Protein AF-A0A3C0UD08-F1 (afdb_monomer_lite)

Structure (mmCIF, N/CA/C/O backbone):
data_AF-A0A3C0UD08-F1
#
_entry.id   AF-A0A3C0UD08-F1
#
loop_
_atom_site.group_PDB
_atom_site.id
_atom_site.type_symbol
_atom_site.label_atom_id
_atom_site.label_alt_id
_atom_site.label_comp_id
_atom_site.label_asym_id
_atom_site.label_entity_id
_atom_site.label_seq_id
_atom_site.pdbx_PDB_ins_code
_atom_site.Cartn_x
_atom_site.Cartn_y
_atom_site.Cartn_z
_atom_site.occupancy
_atom_site.B_iso_or_equiv
_atom_site.auth_seq_id
_atom_site.auth_comp_id
_atom_site.auth_asym_id
_atom_site.auth_atom_id
_atom_site.pdbx_PDB_model_num
ATOM 1 N N . ILE A 1 1 ? -8.340 -8.184 0.539 1.00 91.56 1 ILE A N 1
ATOM 2 C CA . ILE A 1 1 ? -7.858 -8.045 1.942 1.00 91.56 1 ILE A CA 1
ATOM 3 C C . ILE A 1 1 ? -7.907 -6.587 2.407 1.00 91.56 1 ILE A C 1
ATOM 5 O O . ILE A 1 1 ? -8.381 -6.325 3.506 1.00 91.56 1 ILE A O 1
ATOM 9 N N . TYR A 1 2 ? -7.489 -5.632 1.571 1.00 95.25 2 TYR A N 1
ATOM 10 C CA . TYR A 1 2 ? -7.470 -4.200 1.887 1.00 95.25 2 TYR A CA 1
ATOM 11 C C . TYR A 1 2 ? -8.798 -3.668 2.461 1.00 95.25 2 TYR A C 1
ATOM 13 O O . TYR A 1 2 ? -8.809 -3.101 3.550 1.00 95.25 2 TYR A O 1
ATOM 21 N N . ARG A 1 3 ? -9.936 -3.939 1.801 1.00 95.19 3 ARG A N 1
ATOM 22 C CA . ARG A 1 3 ? -11.273 -3.529 2.287 1.00 95.19 3 ARG A CA 1
ATOM 23 C C . ARG A 1 3 ? -11.590 -4.054 3.689 1.00 95.19 3 ARG A C 1
ATOM 25 O O . ARG A 1 3 ? -12.073 -3.302 4.526 1.00 95.19 3 ARG A O 1
ATOM 32 N N . THR A 1 4 ? -11.283 -5.322 3.953 1.00 96.75 4 THR A N 1
ATOM 33 C CA . THR A 1 4 ? -11.482 -5.943 5.269 1.00 96.75 4 THR A CA 1
ATOM 34 C C . THR A 1 4 ? -10.620 -5.270 6.335 1.00 96.75 4 THR A C 1
ATOM 36 O O . THR A 1 4 ? -11.123 -4.969 7.409 1.00 96.75 4 THR A O 1
ATOM 39 N N . SER A 1 5 ? -9.355 -4.961 6.027 1.00 97.06 5 SER A N 1
ATOM 40 C CA . SER A 1 5 ? -8.470 -4.209 6.931 1.00 97.06 5 SER A CA 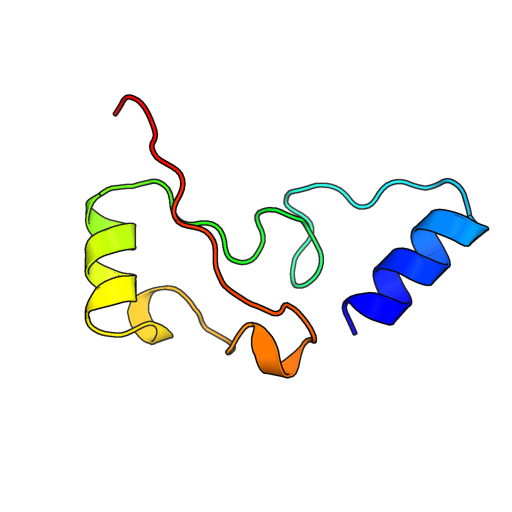1
ATOM 41 C C . SER A 1 5 ? -9.056 -2.837 7.291 1.00 97.06 5 SER A C 1
ATOM 43 O O . SER A 1 5 ? -9.102 -2.469 8.464 1.00 97.06 5 SER A O 1
ATOM 45 N N . ARG A 1 6 ? -9.594 -2.111 6.299 1.00 96.50 6 ARG A N 1
ATOM 46 C CA . ARG A 1 6 ? -10.255 -0.812 6.517 1.00 96.50 6 ARG A CA 1
ATOM 47 C C . ARG A 1 6 ? -11.519 -0.934 7.358 1.00 96.50 6 ARG A C 1
ATOM 49 O O . ARG A 1 6 ? -11.719 -0.121 8.253 1.00 96.50 6 ARG A O 1
ATOM 56 N N . LEU A 1 7 ? -12.326 -1.967 7.123 1.00 97.88 7 LEU A N 1
ATOM 57 C CA . LEU A 1 7 ? -13.512 -2.243 7.931 1.00 97.88 7 LEU A CA 1
ATOM 58 C C . LEU A 1 7 ? -13.145 -2.521 9.395 1.00 97.88 7 LEU A C 1
ATOM 60 O O . LEU A 1 7 ? -13.721 -1.914 10.289 1.00 97.88 7 LEU A O 1
ATOM 64 N N . VAL A 1 8 ? -12.162 -3.389 9.652 1.00 98.06 8 VAL A N 1
ATOM 65 C CA . VAL A 1 8 ? -11.711 -3.698 11.020 1.00 98.06 8 VAL A CA 1
ATOM 66 C C . VAL A 1 8 ? -11.148 -2.454 11.705 1.00 98.06 8 VAL A C 1
ATOM 68 O O . VAL A 1 8 ? -11.474 -2.196 12.860 1.00 98.06 8 VAL A O 1
ATOM 71 N N . SER A 1 9 ? -10.353 -1.648 10.999 1.00 98.06 9 SER A N 1
ATOM 72 C CA . SER A 1 9 ? -9.840 -0.374 11.516 1.00 98.06 9 SER A CA 1
ATOM 73 C C . SER A 1 9 ? -10.976 0.576 11.916 1.00 98.06 9 SER A C 1
ATOM 75 O O . SER A 1 9 ? -10.964 1.110 13.022 1.00 98.06 9 SER A O 1
ATOM 77 N N . ALA A 1 10 ? -1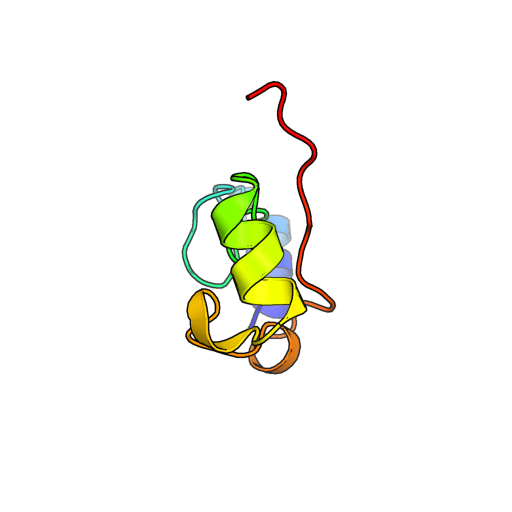2.007 0.706 11.074 1.00 98.12 10 ALA A N 1
ATOM 78 C CA . ALA A 1 10 ? -13.179 1.533 11.363 1.00 98.12 10 ALA A CA 1
ATOM 79 C C . ALA A 1 10 ? -14.001 1.018 12.558 1.00 98.12 10 ALA A C 1
ATOM 81 O O . ALA A 1 10 ? -14.463 1.815 13.367 1.00 98.12 10 ALA A O 1
ATOM 82 N N . LEU A 1 11 ? -14.165 -0.303 12.692 1.00 98.44 11 LEU A N 1
ATOM 83 C CA . LEU A 1 11 ? -14.927 -0.916 13.788 1.00 98.44 11 LEU A CA 1
ATOM 84 C C . LE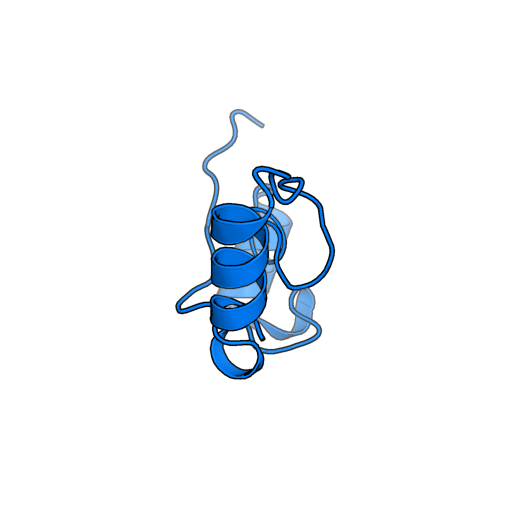U A 1 11 ? -14.191 -0.878 15.133 1.00 98.44 11 LEU A C 1
ATOM 86 O O . LEU A 1 11 ? -14.827 -0.819 16.179 1.00 98.44 11 LEU A O 1
ATOM 90 N N . THR A 1 12 ? -12.860 -0.948 15.114 1.00 98.12 12 THR A N 1
ATOM 91 C CA . THR A 1 12 ? -12.033 -1.022 16.332 1.00 98.12 12 THR A CA 1
ATOM 92 C C . THR A 1 12 ? -11.484 0.331 16.775 1.00 98.12 12 THR A C 1
ATOM 94 O O . THR A 1 12 ? -11.009 0.453 17.900 1.00 98.12 12 THR A O 1
ATOM 97 N N . GLY A 1 13 ? -11.491 1.336 15.894 1.00 97.81 13 GLY A N 1
ATOM 98 C CA . GLY A 1 13 ? -10.821 2.619 16.116 1.00 97.81 13 GLY A CA 1
ATOM 99 C C . GLY A 1 13 ? -9.291 2.550 16.034 1.00 97.81 13 GLY A C 1
ATOM 100 O O . GLY A 1 13 ? -8.621 3.565 16.213 1.00 97.81 13 GLY A O 1
ATOM 101 N N . ILE A 1 14 ? -8.713 1.379 15.749 1.00 97.94 14 ILE A N 1
ATOM 102 C CA . ILE A 1 14 ? -7.265 1.207 15.619 1.00 97.94 14 ILE A CA 1
ATOM 103 C C . ILE A 1 14 ? -6.864 1.555 14.186 1.00 97.94 14 ILE A C 1
ATOM 105 O O . ILE A 1 14 ? -7.226 0.856 13.237 1.00 97.94 14 ILE A O 1
ATOM 109 N N . ALA A 1 15 ? -6.095 2.630 14.018 1.00 97.25 15 ALA A N 1
ATOM 110 C CA . ALA A 1 15 ? -5.580 3.039 12.716 1.00 97.25 15 ALA A CA 1
ATOM 111 C C . ALA A 1 15 ? -4.572 2.017 12.158 1.00 97.25 15 ALA A C 1
ATOM 113 O O . ALA A 1 15 ? -3.732 1.482 12.884 1.00 97.25 15 ALA A O 1
ATOM 114 N N . VAL A 1 16 ? -4.624 1.771 10.847 1.00 97.56 16 VAL A N 1
ATOM 115 C CA . VAL A 1 16 ? -3.609 0.972 10.145 1.00 97.56 16 VAL A CA 1
ATOM 116 C C . VAL A 1 16 ? -2.359 1.836 9.949 1.00 97.56 16 VAL A C 1
ATOM 118 O O . VAL A 1 16 ? -2.467 2.886 9.315 1.00 97.56 16 VAL A O 1
ATOM 121 N N . PRO A 1 17 ? -1.173 1.415 10.427 1.00 97.69 17 PRO A N 1
ATOM 122 C CA . PRO A 1 17 ? 0.060 2.152 10.174 1.00 97.69 17 PRO A CA 1
ATOM 123 C C . PRO A 1 17 ? 0.326 2.302 8.665 1.00 97.69 17 PRO A C 1
ATOM 125 O O . PRO A 1 17 ? 0.160 1.322 7.932 1.00 97.69 17 PRO A O 1
ATOM 128 N N . PRO A 1 18 ? 0.795 3.467 8.177 1.00 94.25 18 PRO A N 1
ATOM 129 C CA . PRO A 1 18 ? 1.057 3.674 6.750 1.00 94.25 18 PRO A CA 1
ATOM 130 C C . PRO A 1 18 ? 2.040 2.662 6.148 1.00 94.25 18 PRO A C 1
ATOM 132 O O . PRO A 1 18 ? 1.891 2.258 5.002 1.00 94.25 18 PRO A O 1
ATOM 135 N N . ASN A 1 19 ? 3.013 2.198 6.933 1.00 95.56 19 ASN A N 1
ATOM 136 C CA . ASN A 1 19 ? 4.021 1.209 6.542 1.00 95.56 19 ASN A CA 1
ATOM 137 C C . ASN A 1 19 ? 3.611 -0.248 6.830 1.00 95.56 19 ASN A C 1
ATOM 139 O O . ASN A 1 19 ? 4.431 -1.160 6.707 1.00 95.56 19 ASN A O 1
ATOM 143 N N . LYS A 1 20 ? 2.364 -0.501 7.248 1.00 96.56 20 LYS A N 1
ATOM 144 C CA . LYS A 1 20 ? 1.881 -1.863 7.484 1.00 96.56 20 LYS A CA 1
ATOM 145 C C . LYS A 1 20 ? 1.917 -2.647 6.173 1.00 96.56 20 LYS A C 1
ATOM 147 O O . LYS A 1 20 ? 1.288 -2.252 5.196 1.00 96.56 20 LYS A O 1
ATOM 152 N N . ALA A 1 21 ? 2.606 -3.787 6.173 1.00 95.25 21 ALA A N 1
ATOM 153 C CA . ALA A 1 21 ? 2.702 -4.652 4.999 1.00 95.25 21 ALA A CA 1
ATOM 154 C C . ALA A 1 21 ? 1.322 -4.942 4.383 1.00 95.25 21 ALA A C 1
ATOM 156 O O . ALA A 1 21 ? 0.357 -5.200 5.110 1.00 95.25 21 ALA A O 1
ATOM 157 N N . VAL A 1 22 ? 1.252 -4.921 3.048 1.00 94.44 22 VAL A N 1
ATOM 158 C CA . VAL A 1 22 ? 0.072 -5.206 2.206 1.00 94.44 22 VAL A CA 1
ATOM 159 C C . VAL A 1 22 ? -1.065 -4.181 2.292 1.00 94.44 22 VAL A C 1
ATOM 161 O O . VAL A 1 22 ? -1.691 -3.886 1.278 1.00 94.44 22 VAL A O 1
ATOM 164 N N . VAL A 1 23 ? -1.381 -3.659 3.477 1.00 95.62 23 VAL A N 1
ATOM 165 C CA . VAL A 1 23 ? -2.608 -2.876 3.705 1.00 95.62 23 VAL A CA 1
ATOM 166 C C . VAL A 1 23 ? -2.374 -1.431 4.120 1.00 95.62 23 VAL A C 1
ATOM 168 O O . VAL A 1 23 ? -3.342 -0.676 4.143 1.00 95.62 23 VAL A O 1
ATOM 171 N N . GLY A 1 24 ? -1.144 -1.050 4.462 1.00 95.00 24 GLY A N 1
ATOM 172 C CA . GLY A 1 24 ? -0.775 0.326 4.779 1.00 95.00 24 GLY A CA 1
ATOM 173 C C . GLY A 1 24 ? -0.793 1.222 3.542 1.00 95.00 24 GLY A C 1
ATOM 174 O O . GLY A 1 24 ? -0.637 0.749 2.417 1.00 95.00 24 GLY A O 1
ATOM 175 N N . ASP A 1 25 ? -0.988 2.521 3.751 1.00 92.06 25 ASP A N 1
ATOM 176 C CA . ASP A 1 25 ? -1.122 3.495 2.658 1.00 92.06 25 ASP A CA 1
ATOM 177 C C . ASP A 1 25 ? 0.156 3.624 1.811 1.00 92.06 25 ASP A C 1
ATOM 179 O O . ASP A 1 25 ? 0.077 3.922 0.623 1.00 92.06 25 ASP A O 1
ATOM 183 N N . ASN A 1 26 ? 1.319 3.302 2.388 1.00 93.19 26 ASN A N 1
ATOM 184 C CA . ASN A 1 26 ? 2.614 3.328 1.707 1.00 93.19 26 ASN A CA 1
ATOM 185 C C . ASN A 1 26 ? 3.056 1.946 1.200 1.00 93.19 26 ASN A C 1
ATOM 187 O O . ASN A 1 26 ? 4.166 1.813 0.695 1.00 93.19 26 ASN A O 1
ATOM 191 N N . ALA A 1 27 ? 2.228 0.902 1.334 1.00 92.81 27 ALA A N 1
ATOM 192 C CA . ALA A 1 27 ? 2.620 -0.468 0.982 1.00 92.81 27 ALA A CA 1
ATOM 193 C C . ALA A 1 27 ? 2.965 -0.650 -0.510 1.00 92.81 27 ALA A C 1
ATOM 195 O O . ALA A 1 27 ? 3.687 -1.580 -0.853 1.00 92.81 27 ALA A O 1
ATOM 196 N N . PHE A 1 28 ? 2.462 0.241 -1.371 1.00 93.75 28 PHE A N 1
ATOM 197 C CA . PHE A 1 28 ? 2.714 0.277 -2.817 1.00 93.75 28 PHE A CA 1
ATOM 198 C C . PHE A 1 28 ? 3.043 1.704 -3.292 1.00 93.75 28 PHE A C 1
ATOM 200 O O . PHE A 1 28 ? 2.658 2.112 -4.389 1.00 93.75 28 PHE A O 1
ATOM 207 N N . ALA A 1 29 ? 3.671 2.503 -2.425 1.00 92.50 29 ALA A N 1
ATOM 208 C CA . ALA A 1 29 ? 4.111 3.856 -2.744 1.00 92.50 29 ALA A CA 1
ATOM 209 C C . ALA A 1 29 ? 5.610 3.867 -3.073 1.00 92.50 29 ALA A C 1
ATOM 211 O O . ALA A 1 29 ? 6.411 3.285 -2.341 1.00 92.50 29 ALA A O 1
ATOM 212 N N . HIS A 1 30 ? 5.989 4.562 -4.147 1.00 92.00 30 HIS A N 1
ATOM 213 C CA . HIS A 1 30 ? 7.363 4.616 -4.652 1.00 92.00 30 HIS A CA 1
ATOM 214 C C . HIS A 1 30 ? 7.837 6.066 -4.755 1.00 92.00 30 HIS A C 1
ATOM 216 O O . HIS A 1 30 ? 7.259 6.864 -5.494 1.00 92.00 30 HIS A O 1
ATOM 222 N N . GLU A 1 31 ? 8.888 6.411 -4.011 1.00 88.56 31 GLU A N 1
ATOM 223 C CA . GLU A 1 31 ? 9.393 7.790 -3.921 1.00 88.56 31 GLU A CA 1
ATOM 224 C C . GLU A 1 31 ? 10.694 8.007 -4.698 1.00 88.56 31 GLU A C 1
ATOM 226 O O . GLU A 1 31 ? 10.801 8.964 -5.456 1.00 88.56 31 GLU A O 1
ATOM 231 N N . SER A 1 32 ? 11.685 7.125 -4.539 1.00 87.12 32 SER A N 1
ATOM 232 C CA . SER A 1 32 ? 12.990 7.301 -5.188 1.00 87.12 32 SER A CA 1
ATOM 233 C C . SER A 1 32 ? 12.860 7.281 -6.713 1.00 87.12 32 SER A C 1
ATOM 235 O O . SER A 1 32 ? 12.222 6.381 -7.260 1.00 87.12 32 SER A O 1
ATOM 237 N N . GLY A 1 33 ? 13.517 8.214 -7.411 1.00 86.88 33 GLY A N 1
ATOM 238 C CA . GLY A 1 33 ? 13.462 8.307 -8.875 1.00 86.88 33 GLY A CA 1
ATOM 239 C C . GLY A 1 33 ? 13.855 7.008 -9.592 1.00 86.88 33 GLY A C 1
ATOM 240 O O . GLY A 1 33 ? 13.224 6.633 -10.579 1.00 86.88 33 GLY A O 1
ATOM 241 N N . ILE A 1 34 ? 14.822 6.253 -9.054 1.00 90.62 34 ILE A N 1
ATOM 242 C CA . ILE A 1 34 ? 15.185 4.933 -9.598 1.00 90.62 34 ILE A CA 1
ATOM 243 C C . ILE A 1 34 ? 14.098 3.875 -9.359 1.00 90.62 34 ILE A C 1
ATOM 245 O O . ILE A 1 34 ? 13.884 3.014 -10.210 1.00 90.62 34 ILE A O 1
ATOM 249 N N . HIS A 1 35 ? 13.371 3.956 -8.242 1.00 90.88 35 HIS A N 1
ATOM 250 C CA . HIS A 1 35 ? 12.271 3.039 -7.946 1.00 90.88 35 HIS A CA 1
ATOM 251 C C . HIS A 1 35 ? 11.064 3.351 -8.830 1.00 90.88 35 HIS A C 1
ATOM 253 O O . HIS A 1 35 ? 10.480 2.441 -9.410 1.00 90.88 35 HIS A O 1
ATOM 259 N N . GLN A 1 36 ? 10.744 4.636 -9.009 1.00 89.31 36 GLN A N 1
ATOM 260 C CA . GLN A 1 36 ? 9.712 5.082 -9.945 1.00 89.31 36 GLN A CA 1
ATOM 261 C C . GLN A 1 36 ? 10.023 4.607 -11.366 1.00 89.31 36 GLN A C 1
ATOM 263 O O . GLN A 1 36 ? 9.165 4.015 -12.016 1.00 89.31 36 GLN A O 1
ATOM 268 N N . HIS A 1 37 ? 11.263 4.799 -11.831 1.00 89.88 37 HIS A N 1
ATOM 269 C CA . HIS A 1 37 ? 11.694 4.306 -13.136 1.00 89.88 37 HIS A CA 1
ATOM 270 C C . HIS A 1 37 ? 11.553 2.782 -13.238 1.00 89.88 37 HIS A C 1
ATOM 272 O O . HIS A 1 37 ? 11.004 2.282 -14.218 1.00 89.88 37 HIS A O 1
ATOM 278 N N . GLY A 1 38 ? 11.990 2.035 -12.220 1.00 92.25 38 GLY A N 1
ATOM 279 C CA . GLY A 1 38 ? 11.840 0.581 -12.181 1.00 92.25 38 GLY A CA 1
ATOM 280 C C . GLY A 1 38 ? 10.383 0.139 -12.306 1.00 92.25 38 GLY A C 1
ATOM 281 O O . GLY A 1 38 ? 10.076 -0.705 -13.141 1.00 92.25 38 GLY A O 1
ATOM 282 N N . VAL A 1 39 ? 9.477 0.761 -11.548 1.00 91.81 39 VAL A N 1
ATOM 283 C CA . VAL A 1 39 ? 8.042 0.433 -11.550 1.00 91.81 39 VAL A CA 1
ATOM 284 C C . VAL A 1 39 ? 7.369 0.796 -12.872 1.00 91.81 39 VAL A C 1
ATOM 286 O O . VAL A 1 39 ? 6.547 0.027 -13.360 1.00 91.81 39 VAL A O 1
ATOM 289 N N . LEU A 1 40 ? 7.736 1.928 -13.481 1.00 90.31 40 LEU A N 1
ATOM 290 C CA . LEU A 1 40 ? 7.197 2.344 -14.779 1.00 90.31 40 LEU A CA 1
ATOM 291 C C . LEU A 1 40 ? 7.621 1.409 -15.925 1.00 90.31 40 LEU A C 1
ATOM 293 O O . LEU A 1 40 ? 6.839 1.208 -16.850 1.00 90.31 40 LEU A O 1
ATOM 297 N N . ASN A 1 41 ? 8.829 0.835 -15.873 1.00 93.19 41 ASN A N 1
ATOM 298 C CA . ASN A 1 41 ? 9.292 -0.132 -16.877 1.00 93.19 41 ASN A CA 1
ATOM 299 C C . ASN A 1 41 ? 8.769 -1.549 -16.616 1.00 93.19 41 ASN A C 1
ATOM 301 O O . ASN A 1 41 ? 8.315 -2.228 -17.533 1.00 93.19 41 ASN A O 1
ATOM 305 N N . ASN A 1 42 ? 8.879 -2.017 -15.373 1.00 92.69 42 ASN A N 1
ATOM 306 C CA . ASN A 1 42 ? 8.400 -3.321 -14.938 1.00 92.69 42 ASN A CA 1
ATOM 307 C C . ASN A 1 42 ? 8.015 -3.267 -13.448 1.00 92.69 42 ASN A C 1
ATOM 309 O O . ASN A 1 42 ? 8.908 -3.337 -12.595 1.00 92.69 42 ASN A O 1
ATOM 313 N N . PRO A 1 43 ? 6.711 -3.225 -13.113 1.00 90.56 43 PRO A N 1
ATOM 314 C CA . PRO A 1 43 ? 6.234 -3.171 -11.732 1.00 90.56 43 PRO A CA 1
ATOM 315 C C . PRO A 1 43 ? 6.834 -4.251 -10.825 1.00 90.56 43 PRO A C 1
ATOM 317 O O . PRO A 1 43 ? 7.187 -3.953 -9.688 1.00 90.56 43 PRO A O 1
ATOM 320 N N . LEU A 1 44 ? 7.075 -5.466 -11.340 1.00 92.31 44 LEU A N 1
ATOM 321 C CA . LEU A 1 44 ? 7.653 -6.579 -10.568 1.00 92.31 44 LEU A CA 1
ATOM 322 C C . LEU A 1 44 ? 9.059 -6.297 -10.019 1.00 92.31 44 LEU A C 1
ATOM 324 O O . LEU A 1 44 ? 9.507 -6.993 -9.112 1.00 92.31 44 LEU A O 1
ATOM 328 N N . THR A 1 45 ? 9.748 -5.275 -10.534 1.00 93.31 45 THR A N 1
ATOM 329 C CA . THR A 1 45 ? 11.047 -4.825 -10.011 1.00 93.31 45 THR A CA 1
ATOM 330 C C . THR A 1 45 ? 10.951 -4.393 -8.545 1.00 93.31 45 THR A C 1
ATOM 332 O O . THR A 1 45 ? 11.876 -4.640 -7.776 1.00 93.31 45 THR A O 1
ATOM 335 N N . TYR A 1 46 ? 9.835 -3.768 -8.152 1.00 92.75 46 TYR A N 1
ATOM 336 C CA . TYR A 1 46 ? 9.626 -3.244 -6.795 1.00 92.75 46 TYR A CA 1
ATOM 337 C C . TYR A 1 46 ? 8.261 -3.610 -6.188 1.00 92.75 46 TYR A C 1
ATOM 339 O O . TYR A 1 46 ? 8.005 -3.313 -5.023 1.00 92.75 46 TYR A O 1
ATOM 347 N N . GLU A 1 47 ? 7.396 -4.299 -6.932 1.00 92.25 47 GLU A N 1
ATOM 348 C CA . GLU A 1 47 ? 6.098 -4.799 -6.479 1.00 92.25 47 GLU A CA 1
ATOM 349 C C . GLU A 1 47 ? 6.076 -6.328 -6.550 1.00 92.25 47 GLU A C 1
ATOM 351 O O . GLU A 1 47 ? 5.736 -6.923 -7.570 1.00 92.25 47 GLU A O 1
ATOM 356 N N . ILE A 1 48 ? 6.426 -6.988 -5.441 1.00 92.81 48 ILE A N 1
ATOM 357 C CA . ILE A 1 48 ? 6.441 -8.462 -5.351 1.00 92.81 48 ILE A CA 1
ATOM 358 C C . ILE A 1 48 ? 5.049 -9.100 -5.519 1.00 92.81 48 ILE A C 1
ATOM 360 O O . ILE A 1 48 ? 4.930 -10.284 -5.824 1.00 92.81 48 ILE A O 1
ATOM 364 N N . ILE A 1 49 ? 3.990 -8.316 -5.318 1.00 91.94 49 ILE A N 1
ATOM 365 C CA . ILE A 1 49 ? 2.595 -8.689 -5.547 1.00 91.94 49 ILE A CA 1
ATOM 366 C C . ILE A 1 49 ? 1.893 -7.535 -6.264 1.00 91.94 49 ILE A C 1
ATOM 368 O O . ILE A 1 49 ? 2.132 -6.376 -5.931 1.00 91.94 49 ILE A O 1
ATOM 372 N N . ASN A 1 50 ? 0.996 -7.838 -7.207 1.00 91.62 50 ASN A N 1
ATOM 373 C CA . ASN A 1 50 ? 0.182 -6.804 -7.849 1.00 91.62 50 ASN A CA 1
ATOM 374 C C . ASN A 1 50 ? -0.796 -6.202 -6.804 1.00 91.62 50 ASN A C 1
ATOM 376 O O . ASN A 1 50 ? -1.565 -6.970 -6.209 1.00 91.62 50 ASN A O 1
ATOM 380 N N . PRO A 1 51 ? -0.813 -4.869 -6.585 1.00 92.44 51 PRO A N 1
ATOM 381 C CA . PRO A 1 51 ? -1.709 -4.199 -5.634 1.00 92.44 51 PRO A CA 1
ATOM 382 C C . PRO A 1 51 ? -3.189 -4.603 -5.769 1.00 92.44 51 PRO A C 1
ATOM 384 O O . PRO A 1 51 ? -3.898 -4.782 -4.770 1.00 92.44 51 PRO A O 1
ATOM 387 N N . GLU A 1 52 ? -3.656 -4.823 -6.999 1.00 93.06 52 GLU A N 1
ATOM 388 C CA . GLU A 1 52 ? -5.051 -5.165 -7.291 1.00 93.06 52 GLU A CA 1
ATOM 389 C C . GLU A 1 52 ? -5.454 -6.504 -6.664 1.00 93.06 52 GLU A C 1
ATOM 391 O O . GLU A 1 52 ? -6.570 -6.649 -6.159 1.00 93.06 52 GLU A O 1
ATOM 396 N N . THR A 1 53 ? -4.521 -7.460 -6.588 1.00 93.62 53 THR A N 1
ATOM 397 C CA . THR A 1 53 ? -4.764 -8.802 -6.024 1.00 93.62 53 THR A CA 1
ATOM 398 C C . THR A 1 53 ? -5.110 -8.761 -4.537 1.00 93.62 53 THR A C 1
ATOM 400 O O . THR A 1 53 ? -5.831 -9.622 -4.030 1.00 93.62 53 THR A O 1
ATOM 403 N N . VAL A 1 54 ? -4.654 -7.729 -3.821 1.00 93.25 54 VAL A N 1
ATOM 404 C CA . VAL A 1 54 ? -4.945 -7.534 -2.394 1.00 93.25 54 VAL A CA 1
ATOM 405 C C . VAL A 1 54 ? -6.070 -6.526 -2.150 1.00 93.25 54 VAL A C 1
ATOM 407 O O . VAL A 1 54 ? -6.559 -6.408 -1.014 1.00 93.25 54 VAL A O 1
ATOM 410 N N . GLY A 1 55 ? -6.575 -5.897 -3.215 1.00 92.00 55 GLY A N 1
ATOM 411 C CA . GLY A 1 55 ? -7.679 -4.941 -3.205 1.00 92.00 55 GLY A CA 1
ATOM 412 C C . GLY A 1 55 ? -7.245 -3.480 -3.090 1.00 92.00 55 GLY A C 1
ATOM 413 O O . GLY A 1 55 ? -8.060 -2.659 -2.668 1.00 92.00 55 GLY A O 1
ATOM 414 N N . VAL A 1 56 ? -5.988 -3.169 -3.421 1.00 92.06 56 VAL A N 1
ATOM 415 C CA . VAL A 1 56 ? -5.480 -1.802 -3.587 1.00 92.06 56 VAL A CA 1
ATOM 416 C C . VAL A 1 56 ? -5.630 -1.429 -5.061 1.00 92.06 56 VAL A C 1
ATOM 418 O O . VAL A 1 56 ? -5.138 -2.132 -5.931 1.00 92.06 56 VAL A O 1
ATOM 421 N N . SER A 1 57 ? -6.347 -0.345 -5.358 1.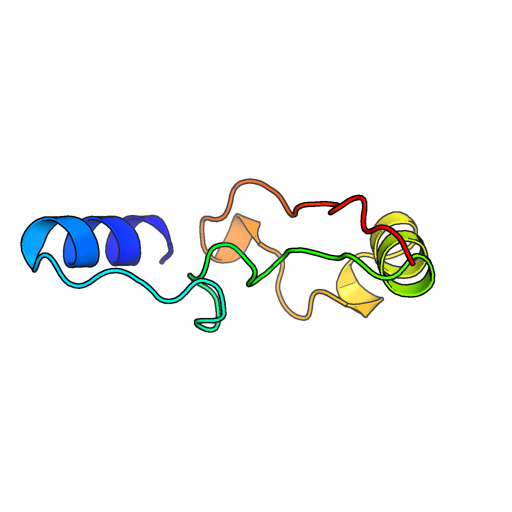00 82.12 57 SER A N 1
ATOM 422 C CA . SER A 1 57 ? -6.752 -0.018 -6.733 1.00 82.12 57 SER A CA 1
ATOM 423 C C . SER A 1 57 ? -5.629 0.504 -7.629 1.00 82.12 57 SER A C 1
ATOM 425 O O . SER A 1 57 ? -5.798 0.522 -8.840 1.00 82.12 5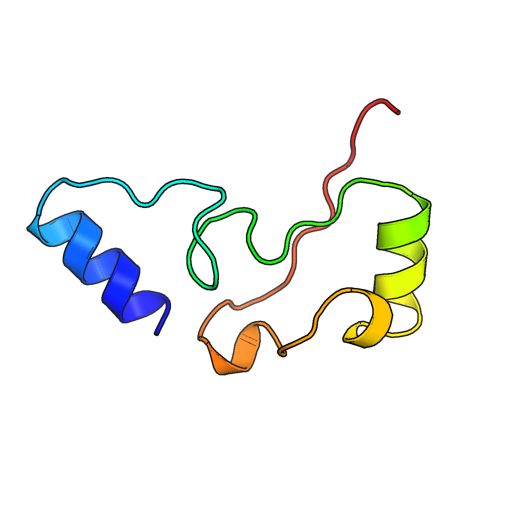7 SER A O 1
ATOM 427 N N . ARG A 1 58 ? -4.532 1.006 -7.054 1.00 76.56 58 ARG A N 1
ATOM 428 C CA . ARG A 1 58 ? -3.343 1.459 -7.789 1.00 76.56 58 ARG A CA 1
ATOM 429 C C . ARG A 1 58 ? -2.158 1.642 -6.848 1.00 76.56 58 ARG A C 1
ATOM 431 O O . ARG A 1 58 ? -2.356 1.922 -5.665 1.00 76.56 58 ARG A O 1
ATOM 438 N N . ASN A 1 59 ? -0.954 1.549 -7.397 1.00 79.19 59 ASN A N 1
ATOM 439 C CA . ASN A 1 59 ? 0.250 2.056 -6.751 1.00 79.19 59 ASN A CA 1
ATOM 440 C C . ASN A 1 59 ? 0.272 3.600 -6.749 1.00 79.19 59 ASN A C 1
ATOM 442 O O . ASN A 1 59 ? -0.539 4.265 -7.402 1.00 79.19 59 ASN A O 1
ATOM 446 N N . SER A 1 60 ? 1.169 4.179 -5.954 1.00 82.06 60 SER A N 1
ATOM 447 C CA . SER A 1 60 ? 1.326 5.627 -5.802 1.00 82.06 60 SER A CA 1
ATOM 448 C C . SER A 1 60 ? 2.753 6.037 -6.151 1.00 82.06 60 SER A C 1
ATOM 450 O O . SER A 1 60 ? 3.711 5.499 -5.603 1.00 82.06 60 SER A O 1
ATOM 452 N N . ILE A 1 61 ? 2.895 7.018 -7.043 1.00 82.62 61 ILE A N 1
ATOM 453 C CA . ILE A 1 61 ? 4.161 7.723 -7.255 1.00 82.62 61 ILE A CA 1
ATOM 454 C C . ILE A 1 61 ? 4.169 8.935 -6.323 1.00 82.62 61 ILE A C 1
ATOM 456 O O . ILE A 1 61 ? 3.305 9.808 -6.432 1.00 82.62 61 ILE A O 1
ATOM 460 N N . ILE A 1 62 ? 5.124 8.970 -5.396 1.00 84.88 62 ILE A N 1
ATOM 461 C CA . ILE A 1 62 ? 5.321 10.084 -4.466 1.00 84.88 62 ILE A CA 1
ATOM 462 C C . ILE A 1 62 ? 6.410 10.988 -5.046 1.00 84.88 62 ILE A C 1
ATOM 464 O O . IL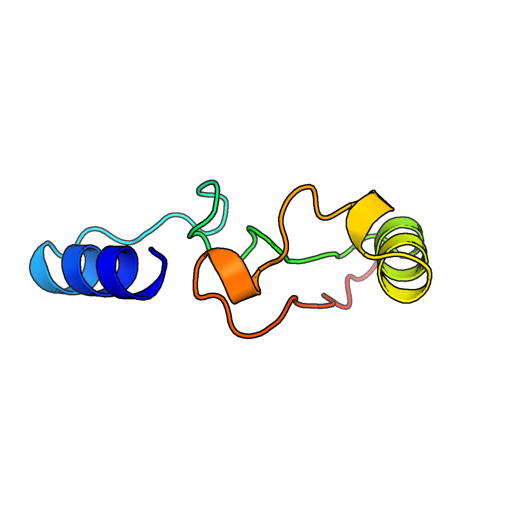E A 1 62 ? 7.549 10.560 -5.219 1.00 84.88 62 ILE A O 1
ATOM 468 N N . LEU A 1 63 ? 6.076 12.248 -5.332 1.00 77.62 63 LEU A N 1
ATOM 469 C CA . LEU A 1 63 ? 7.059 13.265 -5.716 1.00 77.62 63 LEU A CA 1
ATOM 470 C C . LEU A 1 63 ? 7.773 13.778 -4.455 1.00 77.62 63 LEU A C 1
ATOM 472 O O . LEU A 1 63 ? 7.302 14.707 -3.798 1.00 77.62 63 LEU A O 1
ATOM 476 N N . GLY A 1 64 ? 8.885 13.129 -4.104 1.00 68.94 64 GLY A N 1
ATOM 477 C CA . GLY A 1 64 ? 9.802 13.564 -3.047 1.00 68.94 64 GLY A CA 1
ATOM 478 C C . GLY A 1 64 ? 10.728 14.702 -3.498 1.00 68.94 64 GLY A C 1
ATOM 479 O O . GLY A 1 64 ? 10.855 14.986 -4.686 1.00 68.94 64 GLY A O 1
ATOM 480 N N . LYS A 1 65 ? 11.386 15.373 -2.544 1.00 56.16 65 LYS A N 1
ATOM 481 C CA . LYS A 1 65 ? 12.344 16.479 -2.792 1.00 56.16 65 LYS A CA 1
ATOM 482 C C . LYS A 1 65 ? 13.793 16.022 -3.054 1.00 56.16 65 LYS A C 1
ATOM 484 O O . LYS A 1 65 ? 14.694 16.857 -3.006 1.00 56.16 65 LYS A O 1
ATOM 489 N N . HIS A 1 66 ? 14.019 14.728 -3.254 1.00 56.81 66 HIS A N 1
ATOM 490 C CA . HIS A 1 66 ? 15.352 14.132 -3.361 1.00 56.81 66 HIS A CA 1
ATOM 491 C C . HIS A 1 66 ? 15.794 13.972 -4.813 1.00 56.81 66 HIS A C 1
ATOM 493 O O . HIS A 1 66 ? 14.967 13.497 -5.622 1.00 56.81 66 HIS A O 1
#

pLDDT: mean 90.86, std 8.31, range [56.16, 98.44]

Foldseek 3Di:
DQVVVVVVCVVVVPDDDLCPDLHHVCNQEDEDPVLVVCCVVPVVSPPVDDNVVSPRPDGHYDDDPD

Sequence (66 aa):
IYRTSRLVSALTGIAVPPNKAVVGDNAFAHESGIHQHGVLNNPLTYEIINPETVGVSRNSIILGKH

Radius of gyration: 13.05 Å; chains: 1; bounding box: 30×25×33 Å

Secondary structure (DSSP, 8-state):
-HHHHHHHHHHH--PPPTT-TTTSTTTTEE-SHHHHHHHHH-GGGT-SS-HHHHT----EE-----